Protein AF-A0A518GCN6-F1 (afdb_monomer_lite)

Sequence (122 aa):
MPQDSETGRQGLENGYNHADAIGALLRANRLSNSSNEFDWNGSRVVIKTGSSAVVTRAALERVDAVVYGEATAQGWTIYRVEPRAFDENSIQSQSSNHNENYRLVRRAQIREIGEPVVLADL

Organism: NCBI:txid2527968

Secondary structure (DSSP, 8-state):
----HHHHHHHHHHHHHHHHHHHHHTTPEEEETTTTEEEETTEEEEEEESTT----HHHHTT-SEEEEEEEETTEEEEEEE-HHHHHHTEEEE--SS-SS--EEEESS-GGGTSEEP-GGG-

Radius of gyration: 14.19 Å; chains: 1; bounding box: 43×35×28 Å

Structure (mmCIF, N/CA/C/O backbone):
data_AF-A0A518GCN6-F1
#
_entry.id   AF-A0A518GCN6-F1
#
loop_
_atom_site.group_PDB
_atom_site.id
_atom_site.type_symbol
_atom_site.label_atom_id
_atom_site.label_alt_id
_atom_site.label_comp_id
_atom_site.label_asym_id
_atom_site.label_entity_id
_atom_site.label_seq_id
_atom_site.pdbx_PDB_ins_code
_atom_site.Cartn_x
_atom_site.Cartn_y
_atom_site.Cartn_z
_atom_site.occupancy
_atom_site.B_iso_or_equiv
_atom_site.auth_seq_id
_atom_site.auth_comp_id
_atom_site.auth_asym_id
_atom_site.auth_atom_id
_atom_site.pdbx_PDB_model_num
ATOM 1 N N . MET A 1 1 ? 29.285 -0.886 -7.803 1.00 41.25 1 MET A N 1
ATOM 2 C CA . MET A 1 1 ? 29.036 0.023 -6.665 1.00 41.25 1 MET A CA 1
ATOM 3 C C . MET A 1 1 ? 28.341 -0.802 -5.598 1.00 41.25 1 MET A C 1
ATOM 5 O O . MET A 1 1 ? 27.314 -1.383 -5.936 1.00 41.25 1 MET A O 1
ATOM 9 N N . PRO A 1 2 ? 28.912 -0.975 -4.396 1.00 40.72 2 PRO A N 1
ATOM 10 C CA . PRO A 1 2 ? 28.205 -1.674 -3.338 1.00 40.72 2 PRO A CA 1
ATOM 11 C C . PRO A 1 2 ? 27.040 -0.771 -2.931 1.00 40.72 2 PRO A C 1
ATOM 13 O O . PRO A 1 2 ? 27.249 0.377 -2.559 1.00 40.72 2 PRO A O 1
ATOM 16 N N . GLN A 1 3 ? 25.804 -1.240 -3.102 1.00 48.47 3 GLN A N 1
ATOM 17 C CA . GLN A 1 3 ? 24.694 -0.648 -2.366 1.00 48.47 3 GLN A CA 1
ATOM 18 C C . GLN A 1 3 ? 25.020 -0.904 -0.901 1.00 48.47 3 GLN A C 1
ATOM 20 O O . GLN A 1 3 ? 25.014 -2.061 -0.483 1.00 48.47 3 GLN A O 1
ATOM 25 N N . ASP A 1 4 ? 25.407 0.144 -0.174 1.00 47.06 4 ASP A N 1
ATOM 26 C CA . ASP A 1 4 ? 25.780 0.044 1.230 1.00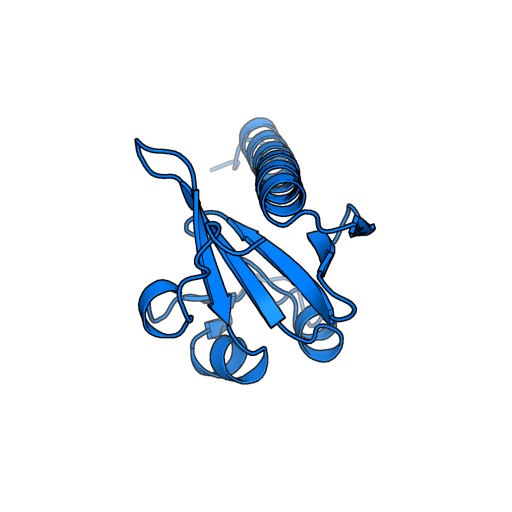 47.06 4 ASP A CA 1
ATOM 27 C C . ASP A 1 4 ? 24.690 -0.729 1.964 1.00 47.06 4 ASP A C 1
ATOM 29 O O . ASP A 1 4 ? 23.533 -0.306 2.021 1.00 47.06 4 ASP A O 1
ATOM 33 N N . SER A 1 5 ? 25.050 -1.888 2.506 1.00 49.22 5 SER A N 1
ATOM 34 C CA . SER A 1 5 ? 24.159 -2.769 3.269 1.00 49.22 5 SER A CA 1
ATOM 35 C C . SER A 1 5 ? 23.425 -2.006 4.383 1.00 49.22 5 SER A C 1
ATOM 37 O O . SER A 1 5 ? 22.302 -2.348 4.750 1.00 49.22 5 SER A O 1
ATOM 39 N N . GLU A 1 6 ? 24.045 -0.930 4.872 1.00 43.59 6 GLU A N 1
ATOM 40 C CA . GLU A 1 6 ? 23.497 0.033 5.822 1.00 43.59 6 GLU A CA 1
ATOM 41 C C . GLU A 1 6 ? 22.342 0.862 5.233 1.00 43.59 6 GLU A C 1
ATOM 43 O O . GLU A 1 6 ? 21.272 0.919 5.836 1.00 43.59 6 GLU A O 1
ATOM 48 N N . THR A 1 7 ? 22.488 1.391 4.013 1.00 59.34 7 THR A N 1
ATOM 49 C CA . THR A 1 7 ? 21.413 2.112 3.301 1.00 59.34 7 THR A CA 1
ATOM 50 C C . THR A 1 7 ? 20.242 1.197 2.933 1.00 59.34 7 THR A C 1
ATOM 52 O O . THR A 1 7 ? 19.083 1.608 3.005 1.00 59.34 7 THR A O 1
ATOM 55 N N . GLY A 1 8 ? 20.523 -0.070 2.607 1.00 59.94 8 GLY A N 1
ATOM 56 C CA . GLY A 1 8 ? 19.497 -1.079 2.333 1.00 59.94 8 GLY A CA 1
ATOM 57 C C . GLY A 1 8 ? 18.687 -1.458 3.575 1.00 59.94 8 GLY A C 1
ATOM 58 O O . GLY A 1 8 ? 17.456 -1.473 3.529 1.00 59.94 8 GLY A O 1
ATOM 59 N N . ARG A 1 9 ? 19.364 -1.722 4.702 1.00 65.69 9 ARG A N 1
ATOM 60 C CA . ARG A 1 9 ? 18.710 -2.044 5.981 1.00 65.69 9 ARG A CA 1
ATOM 61 C C . ARG A 1 9 ? 17.903 -0.864 6.516 1.00 65.69 9 ARG A C 1
ATOM 63 O O . ARG A 1 9 ? 16.754 -1.047 6.901 1.00 65.69 9 ARG A O 1
ATOM 70 N N . GLN A 1 10 ? 18.471 0.337 6.476 1.00 66.44 10 GLN A N 1
ATOM 71 C CA . GLN A 1 10 ? 17.793 1.542 6.944 1.00 66.44 10 GLN A CA 1
ATOM 72 C C . GLN A 1 10 ? 16.583 1.889 6.064 1.00 66.44 10 GLN A C 1
ATOM 74 O O . GLN A 1 10 ? 15.540 2.286 6.574 1.00 66.44 10 GLN A O 1
ATOM 79 N N . GLY A 1 11 ? 16.668 1.659 4.749 1.00 67.75 11 GLY A N 1
ATOM 80 C CA . GLY A 1 11 ? 15.521 1.777 3.846 1.00 67.75 11 GLY A CA 1
ATOM 81 C C . GLY A 1 11 ? 14.389 0.794 4.172 1.00 67.75 11 GLY A C 1
ATOM 82 O O . GLY A 1 11 ? 13.219 1.173 4.126 1.00 67.75 11 GLY A O 1
ATOM 83 N N . LEU A 1 12 ? 14.726 -0.445 4.544 1.00 68.38 12 LEU A N 1
ATOM 84 C CA . LEU A 1 12 ? 13.751 -1.454 4.975 1.00 68.38 12 LEU A CA 1
ATOM 85 C C . LEU A 1 12 ? 13.100 -1.090 6.316 1.00 68.38 12 LEU A C 1
ATOM 87 O O . LEU A 1 12 ? 11.876 -1.108 6.415 1.00 68.38 12 LEU A O 1
ATOM 91 N N . GLU A 1 13 ? 13.898 -0.714 7.317 1.00 71.94 13 GLU A N 1
ATOM 92 C CA . GLU A 1 13 ? 13.403 -0.281 8.632 1.00 71.94 13 GLU A CA 1
ATOM 93 C C . GLU A 1 13 ? 12.488 0.943 8.511 1.00 71.94 13 GLU A C 1
ATOM 95 O O . GLU A 1 13 ? 11.393 0.955 9.073 1.00 71.94 13 GLU A O 1
ATOM 100 N N . ASN A 1 14 ? 12.869 1.930 7.696 1.00 75.38 14 ASN A N 1
ATOM 101 C CA . ASN A 1 14 ? 12.021 3.086 7.411 1.00 75.38 14 ASN A CA 1
ATOM 102 C C . ASN A 1 14 ? 10.707 2.673 6.733 1.00 75.38 14 ASN A C 1
ATOM 104 O O . ASN A 1 14 ? 9.649 3.190 7.079 1.00 75.38 14 ASN A O 1
ATOM 108 N N . GLY A 1 15 ? 10.746 1.709 5.808 1.00 76.56 15 GLY A N 1
ATOM 109 C CA . GLY A 1 15 ? 9.543 1.171 5.170 1.00 76.56 15 GLY A CA 1
ATOM 110 C C . GLY A 1 15 ? 8.583 0.489 6.150 1.00 76.56 15 GLY A C 1
ATOM 111 O O . GLY A 1 15 ? 7.368 0.618 5.999 1.00 76.56 15 GLY A O 1
ATOM 112 N N . TYR A 1 16 ? 9.105 -0.207 7.164 1.00 82.31 16 TYR A N 1
ATOM 113 C CA . TYR A 1 16 ? 8.291 -0.809 8.223 1.00 82.31 16 TYR A CA 1
ATOM 114 C C . TYR A 1 16 ? 7.702 0.246 9.156 1.00 82.31 16 TYR A C 1
ATOM 116 O O . TYR A 1 16 ? 6.487 0.270 9.343 1.00 82.31 16 TYR A O 1
ATOM 124 N N . ASN A 1 17 ? 8.531 1.167 9.647 1.00 85.38 17 ASN A N 1
ATOM 125 C CA . ASN A 1 17 ? 8.100 2.234 10.549 1.00 85.38 17 ASN A CA 1
ATOM 126 C C . ASN A 1 17 ? 7.033 3.132 9.908 1.00 85.38 17 ASN A C 1
ATOM 128 O O . ASN A 1 17 ? 6.060 3.514 10.555 1.00 85.38 17 ASN A O 1
ATOM 132 N N . HIS A 1 18 ? 7.180 3.454 8.620 1.00 87.19 18 HIS A N 1
ATOM 133 C CA . HIS A 1 18 ? 6.178 4.239 7.905 1.00 87.19 18 HIS A CA 1
ATOM 134 C C . HIS A 1 18 ? 4.874 3.465 7.691 1.00 87.19 18 HIS A C 1
ATOM 136 O O . HIS A 1 18 ? 3.797 4.045 7.817 1.00 87.19 18 HIS A O 1
ATOM 142 N N . ALA A 1 19 ? 4.950 2.162 7.399 1.00 87.69 19 ALA A N 1
ATOM 143 C CA . ALA A 1 19 ? 3.758 1.328 7.298 1.00 87.69 19 ALA A CA 1
ATOM 144 C C . ALA A 1 19 ? 3.002 1.261 8.633 1.00 87.69 19 ALA A C 1
ATOM 146 O O . ALA A 1 19 ? 1.779 1.363 8.628 1.00 87.69 19 ALA A O 1
ATOM 147 N N . ASP A 1 20 ? 3.712 1.168 9.762 1.00 89.69 20 ASP A N 1
ATOM 148 C CA . ASP A 1 20 ? 3.103 1.224 11.096 1.00 89.69 20 ASP A CA 1
ATOM 149 C C . ASP A 1 20 ? 2.470 2.582 11.399 1.00 89.69 20 ASP A C 1
ATOM 151 O O . ASP A 1 20 ? 1.349 2.630 11.902 1.00 89.69 20 ASP A O 1
ATOM 155 N N . ALA A 1 21 ? 3.131 3.687 11.043 1.00 90.44 21 ALA A N 1
ATOM 156 C CA . ALA A 1 21 ? 2.561 5.022 11.213 1.00 90.44 21 ALA A CA 1
ATOM 157 C C . ALA A 1 21 ? 1.241 5.183 10.438 1.00 90.44 21 ALA A C 1
ATOM 159 O O . ALA A 1 21 ? 0.265 5.704 10.975 1.00 90.44 21 ALA A O 1
ATOM 160 N N . ILE A 1 22 ? 1.182 4.694 9.197 1.00 89.88 22 ILE A N 1
ATOM 161 C CA . ILE A 1 22 ? -0.042 4.718 8.384 1.00 89.88 22 ILE A CA 1
ATOM 162 C C . ILE A 1 22 ? -1.089 3.749 8.939 1.00 89.88 22 ILE A C 1
ATOM 164 O O . ILE A 1 22 ? -2.260 4.109 9.023 1.00 89.88 22 ILE A O 1
ATOM 168 N N . GLY A 1 23 ? -0.688 2.546 9.356 1.00 90.88 23 GLY A N 1
ATOM 169 C CA . GLY A 1 23 ? -1.584 1.585 9.999 1.00 90.88 23 GLY A CA 1
ATOM 170 C C . GLY A 1 23 ? -2.249 2.176 11.242 1.00 90.88 23 GLY A C 1
ATOM 171 O O . GLY A 1 23 ? -3.463 2.076 11.393 1.00 90.88 23 GLY A O 1
ATOM 172 N N . ALA A 1 24 ? -1.484 2.893 12.070 1.00 91.81 24 ALA A N 1
ATOM 173 C CA . ALA A 1 24 ? -2.002 3.605 13.234 1.00 91.81 24 ALA A CA 1
ATOM 174 C C . ALA A 1 24 ? -2.995 4.717 12.851 1.00 91.81 24 ALA A C 1
ATOM 176 O O . ALA A 1 24 ? -4.052 4.819 13.473 1.00 91.81 24 ALA A O 1
ATOM 177 N N . LEU A 1 25 ? -2.703 5.507 11.808 1.00 91.31 25 LEU A N 1
ATOM 178 C CA . LEU A 1 25 ? -3.634 6.523 11.290 1.00 91.31 25 LEU A CA 1
ATOM 179 C C . LEU A 1 25 ? -4.957 5.912 10.815 1.00 91.31 25 LEU A C 1
ATOM 181 O O . LEU A 1 25 ? -6.015 6.498 11.024 1.00 91.31 25 LEU A O 1
ATOM 185 N N . LEU A 1 26 ? -4.897 4.727 10.207 1.00 90.62 26 LEU A N 1
ATOM 186 C CA . LEU A 1 26 ? -6.065 3.997 9.719 1.00 90.62 26 LEU A CA 1
ATOM 187 C C . LEU A 1 26 ? -6.787 3.187 10.806 1.00 90.62 26 LEU A C 1
ATOM 189 O O . LEU A 1 26 ? -7.805 2.563 10.508 1.00 90.62 26 LEU A O 1
ATOM 193 N N . ARG A 1 27 ? -6.260 3.160 12.041 1.00 93.12 27 ARG A N 1
ATOM 194 C CA . ARG A 1 27 ? -6.677 2.239 13.118 1.00 93.12 27 ARG A CA 1
ATOM 195 C C . ARG A 1 27 ? -6.678 0.770 12.665 1.00 93.12 27 ARG A C 1
ATOM 197 O O . ARG A 1 27 ? -7.507 -0.027 13.095 1.00 93.12 27 ARG A O 1
ATOM 204 N N . ALA A 1 28 ? -5.750 0.424 11.778 1.00 93.00 28 ALA A N 1
ATOM 205 C CA . ALA A 1 28 ? -5.603 -0.905 11.211 1.00 93.00 28 ALA A CA 1
ATOM 206 C C . ALA A 1 28 ? -4.720 -1.792 12.103 1.00 93.00 28 ALA A C 1
ATOM 208 O O . ALA A 1 28 ? -3.724 -1.340 12.673 1.00 93.00 28 ALA A O 1
ATOM 209 N N . ASN A 1 29 ? -5.050 -3.079 12.190 1.00 93.81 29 ASN A N 1
ATOM 210 C CA . ASN A 1 29 ? -4.315 -4.043 13.007 1.00 93.81 29 ASN A CA 1
ATOM 211 C C . ASN A 1 29 ? -3.236 -4.737 12.174 1.00 93.81 29 ASN A C 1
ATOM 213 O O . ASN A 1 29 ? -3.537 -5.320 11.136 1.00 93.81 29 ASN A O 1
ATOM 217 N N . ARG A 1 30 ? -1.974 -4.723 12.617 1.00 93.19 30 ARG A N 1
ATOM 218 C CA . ARG A 1 30 ? -0.878 -5.405 11.904 1.00 93.19 30 ARG A CA 1
ATOM 219 C C . ARG A 1 30 ? -1.111 -6.920 11.887 1.00 93.19 30 ARG A C 1
ATOM 221 O O . ARG A 1 30 ? -1.257 -7.539 12.937 1.00 93.19 30 ARG A O 1
ATOM 228 N N . LEU A 1 31 ? -1.078 -7.519 10.699 1.00 91.81 31 LEU A N 1
ATOM 229 C CA . LEU A 1 31 ? -1.158 -8.970 10.495 1.00 91.81 31 LEU A CA 1
ATOM 230 C C . LEU A 1 31 ? 0.219 -9.595 10.256 1.00 91.81 31 LEU A C 1
ATOM 232 O O . LEU A 1 31 ? 0.475 -10.717 10.683 1.00 91.81 31 LEU A O 1
ATOM 236 N N . SER A 1 32 ? 1.112 -8.885 9.558 1.00 86.81 32 SER A N 1
ATOM 237 C CA . SER A 1 32 ? 2.446 -9.393 9.227 1.00 86.81 32 SER A CA 1
ATOM 238 C C . SER A 1 32 ? 3.476 -8.278 9.114 1.00 86.81 32 SER A C 1
ATOM 240 O O . SER A 1 32 ? 3.311 -7.321 8.349 1.00 86.81 32 SER A O 1
ATOM 242 N N . ASN A 1 33 ? 4.589 -8.440 9.834 1.00 78.12 33 ASN A N 1
ATOM 243 C CA . ASN A 1 33 ? 5.701 -7.499 9.784 1.00 78.12 33 ASN A CA 1
ATOM 244 C C . ASN A 1 33 ? 6.462 -7.563 8.457 1.00 78.12 33 ASN A C 1
ATOM 246 O O . ASN A 1 33 ? 6.740 -6.528 7.864 1.00 78.12 33 ASN A O 1
ATOM 250 N N . SER A 1 34 ? 6.729 -8.767 7.951 1.00 77.88 34 SER A N 1
ATOM 251 C CA . SER A 1 34 ? 7.565 -8.974 6.762 1.00 77.88 34 SER A CA 1
ATOM 252 C C . SER A 1 34 ? 6.912 -8.512 5.459 1.00 77.88 34 SER A C 1
ATOM 254 O O . SER A 1 34 ? 7.611 -8.125 4.525 1.00 77.88 34 SER A O 1
ATOM 256 N N . SER A 1 35 ? 5.580 -8.538 5.377 1.00 77.69 35 SER A N 1
ATOM 257 C CA . SER A 1 35 ? 4.850 -8.145 4.167 1.00 77.69 35 SER A CA 1
ATOM 258 C C . SER A 1 35 ? 4.177 -6.775 4.252 1.00 77.69 35 SER A C 1
ATOM 260 O O . SER A 1 35 ? 3.791 -6.252 3.205 1.00 77.69 35 SER A O 1
ATOM 262 N N . ASN A 1 36 ? 4.126 -6.155 5.440 1.00 88.19 36 ASN A N 1
ATOM 263 C CA . ASN A 1 36 ? 3.321 -4.963 5.755 1.00 88.19 36 ASN A CA 1
ATOM 264 C C . ASN A 1 36 ? 1.825 -5.186 5.539 1.00 88.19 36 ASN A C 1
ATOM 266 O O . ASN A 1 36 ? 1.149 -4.324 4.980 1.00 88.19 36 ASN A O 1
ATOM 270 N N . GLU A 1 37 ? 1.317 -6.350 5.937 1.00 92.44 37 GLU A N 1
ATOM 271 C CA . GLU A 1 37 ? -0.119 -6.618 5.889 1.00 92.44 37 GLU A CA 1
ATOM 272 C C . GLU A 1 37 ? -0.810 -6.181 7.169 1.00 92.44 37 GLU A C 1
ATOM 274 O O . GLU A 1 37 ? -0.291 -6.386 8.270 1.00 92.44 37 GLU A O 1
ATOM 279 N N . PHE A 1 38 ? -1.997 -5.615 6.995 1.00 95.06 38 PHE A N 1
ATOM 280 C CA . PHE A 1 38 ? -2.858 -5.104 8.046 1.00 95.06 38 PHE A CA 1
ATOM 281 C C . PHE A 1 38 ? -4.302 -5.539 7.791 1.00 95.06 38 PHE A C 1
ATOM 283 O O . PHE A 1 38 ? -4.701 -5.743 6.647 1.00 95.06 38 PHE A O 1
ATOM 290 N N . ASP A 1 39 ? -5.079 -5.665 8.856 1.00 95.56 39 ASP A N 1
ATOM 291 C CA . ASP A 1 39 ? -6.534 -5.699 8.813 1.00 95.56 39 ASP A CA 1
ATOM 292 C C . ASP A 1 39 ? -7.048 -4.272 8.993 1.00 95.56 39 ASP A C 1
ATOM 294 O O . ASP A 1 39 ? -6.773 -3.630 10.009 1.00 95.56 39 ASP A O 1
ATOM 298 N N . TRP A 1 40 ? -7.756 -3.764 7.992 1.00 93.88 40 TRP A N 1
ATOM 299 C CA . TRP A 1 40 ? -8.385 -2.453 8.018 1.00 93.88 40 TRP A CA 1
ATOM 300 C C . TRP A 1 40 ? -9.875 -2.624 7.740 1.00 93.88 40 TRP A C 1
ATOM 302 O O . TRP A 1 40 ? -10.273 -2.946 6.621 1.00 93.88 40 TRP A O 1
ATOM 312 N N . ASN A 1 41 ? -10.700 -2.439 8.775 1.00 90.31 41 ASN A N 1
ATOM 313 C CA . ASN A 1 41 ? -12.156 -2.609 8.713 1.00 90.31 41 ASN A CA 1
ATOM 314 C C . ASN A 1 41 ? -12.587 -3.980 8.151 1.00 90.31 41 ASN A C 1
ATOM 316 O O . ASN A 1 41 ? -13.506 -4.064 7.337 1.00 90.31 41 ASN A O 1
ATOM 320 N N . GLY A 1 42 ? -11.903 -5.058 8.556 1.00 91.50 42 GLY A N 1
ATOM 321 C CA . GLY A 1 42 ? -12.178 -6.421 8.086 1.00 91.50 42 GLY A CA 1
ATOM 322 C C . GLY A 1 42 ? -11.681 -6.729 6.669 1.00 91.50 42 GLY A C 1
ATOM 323 O O . GLY A 1 42 ? -11.943 -7.818 6.164 1.00 91.50 42 GLY A O 1
ATOM 324 N N . SER A 1 43 ? -10.985 -5.787 6.022 1.00 92.88 43 SER A N 1
ATOM 325 C CA . SER A 1 43 ? -10.284 -6.004 4.754 1.00 92.88 43 SER A CA 1
ATOM 326 C C . SER A 1 43 ? -8.795 -6.192 5.008 1.00 92.88 43 SER A C 1
ATOM 328 O O . SER A 1 43 ? -8.161 -5.384 5.696 1.00 92.88 43 SER A O 1
ATOM 330 N N . ARG A 1 44 ? -8.197 -7.217 4.406 1.00 95.50 44 ARG A N 1
ATOM 331 C CA . ARG A 1 44 ? -6.750 -7.404 4.446 1.00 95.50 44 ARG A CA 1
ATOM 332 C C . ARG A 1 44 ? -6.103 -6.468 3.434 1.00 95.50 44 ARG A C 1
ATOM 334 O O . ARG A 1 44 ? -6.345 -6.569 2.237 1.00 95.50 44 ARG A O 1
ATOM 341 N N . VAL A 1 45 ? -5.217 -5.598 3.891 1.00 93.94 45 VAL A N 1
ATOM 342 C CA . VAL A 1 45 ? -4.513 -4.639 3.037 1.00 93.94 45 VAL A CA 1
ATOM 343 C C . VAL A 1 45 ? -3.012 -4.761 3.188 1.00 93.94 45 VAL A C 1
ATOM 345 O O . VAL A 1 45 ? -2.515 -5.183 4.229 1.00 93.94 45 VAL A O 1
ATOM 348 N N . VAL A 1 46 ? -2.276 -4.353 2.158 1.00 92.12 46 VAL A N 1
ATOM 349 C CA . VAL A 1 46 ? -0.829 -4.157 2.262 1.00 92.12 46 VAL A CA 1
ATOM 350 C C . VAL A 1 46 ? -0.491 -2.673 2.220 1.00 92.12 46 VAL A C 1
ATOM 352 O O . VAL A 1 46 ? -0.902 -1.972 1.300 1.00 92.12 46 VAL A O 1
ATOM 355 N N . ILE A 1 47 ? 0.281 -2.196 3.198 1.00 90.31 47 ILE A N 1
ATOM 356 C CA . ILE A 1 47 ? 0.687 -0.789 3.289 1.00 90.31 47 ILE A CA 1
ATOM 357 C C . ILE A 1 47 ? 2.096 -0.609 2.714 1.00 90.31 47 ILE A C 1
ATOM 359 O O . ILE A 1 47 ? 3.058 -1.271 3.128 1.00 90.31 47 ILE A O 1
ATOM 363 N N . LYS A 1 48 ? 2.235 0.307 1.752 1.00 86.38 48 LYS A N 1
ATOM 364 C CA . LYS A 1 48 ? 3.507 0.657 1.104 1.00 86.38 48 LYS A CA 1
ATOM 365 C C . LYS A 1 48 ? 3.736 2.164 1.091 1.00 86.38 48 LYS A C 1
ATOM 367 O O . LYS A 1 48 ? 2.797 2.950 1.063 1.00 86.38 48 LYS A O 1
ATOM 372 N N . THR A 1 49 ? 5.005 2.563 1.055 1.00 79.56 49 THR A N 1
ATOM 373 C CA . THR A 1 49 ? 5.420 3.973 1.055 1.00 79.56 49 THR A CA 1
ATOM 374 C C . THR A 1 49 ? 6.585 4.218 0.109 1.00 79.56 49 THR A C 1
ATOM 376 O O . THR A 1 49 ? 7.380 3.314 -0.147 1.00 79.56 49 THR A O 1
ATOM 379 N N . GLY A 1 50 ? 6.727 5.460 -0.354 1.00 67.00 50 GLY A N 1
ATOM 380 C CA . GLY A 1 50 ? 7.869 5.901 -1.155 1.00 67.00 50 GLY A CA 1
ATOM 381 C C . GLY A 1 50 ? 7.801 5.533 -2.642 1.00 67.00 50 GLY A C 1
ATOM 382 O O . GLY A 1 50 ? 6.839 4.948 -3.142 1.00 67.00 50 GLY A O 1
ATOM 383 N N . SER A 1 51 ? 8.852 5.901 -3.375 1.00 51.81 51 SER A N 1
ATOM 384 C CA . SER A 1 51 ? 8.938 5.773 -4.840 1.00 51.81 51 SER A CA 1
ATOM 385 C C . SER A 1 51 ? 9.007 4.327 -5.350 1.00 51.81 51 SER A C 1
ATOM 387 O O . SER A 1 51 ? 8.751 4.087 -6.528 1.00 51.81 51 SER A O 1
ATOM 389 N N . SER A 1 52 ? 9.308 3.363 -4.475 1.00 51.16 52 SER A N 1
ATOM 390 C CA . SER A 1 52 ? 9.505 1.942 -4.794 1.00 51.16 52 SER A CA 1
ATOM 391 C C . SER A 1 52 ? 8.586 1.034 -3.971 1.00 51.16 52 SER A C 1
ATOM 393 O O . SER A 1 52 ? 9.025 0.078 -3.338 1.00 51.16 52 SER A O 1
ATOM 395 N N . ALA A 1 53 ? 7.286 1.339 -3.964 1.00 62.94 53 ALA A N 1
ATOM 396 C CA . ALA A 1 53 ? 6.265 0.487 -3.359 1.00 62.94 53 ALA A CA 1
ATOM 397 C C . ALA A 1 53 ? 6.235 -0.900 -4.037 1.00 62.94 53 ALA A C 1
ATOM 399 O O . ALA A 1 53 ? 5.501 -1.118 -4.993 1.00 62.94 53 ALA A O 1
ATOM 400 N N . VAL A 1 54 ? 7.053 -1.835 -3.551 1.00 71.12 54 VAL A N 1
ATOM 401 C CA . VAL A 1 54 ? 7.112 -3.203 -4.068 1.00 71.12 54 VAL A CA 1
ATOM 402 C C . VAL A 1 54 ? 6.070 -4.063 -3.366 1.00 71.12 54 VAL A C 1
ATOM 404 O O . VAL A 1 54 ? 6.108 -4.231 -2.144 1.00 71.12 54 VAL A O 1
ATOM 407 N N . VAL A 1 55 ? 5.186 -4.661 -4.158 1.00 77.50 55 VAL A N 1
ATOM 408 C CA . VAL A 1 55 ? 4.244 -5.701 -3.735 1.00 77.50 55 VAL A CA 1
ATOM 409 C C . VAL A 1 55 ? 4.528 -6.949 -4.566 1.00 77.50 55 VAL A C 1
ATOM 411 O O . VAL A 1 55 ? 4.666 -6.858 -5.784 1.00 77.50 55 VAL A O 1
ATOM 414 N N . THR A 1 56 ? 4.659 -8.105 -3.915 1.00 76.56 56 THR A N 1
ATOM 415 C CA . THR A 1 56 ? 4.815 -9.383 -4.622 1.00 76.56 56 THR A CA 1
ATOM 416 C C . THR A 1 56 ? 3.462 -9.855 -5.146 1.00 76.56 56 THR A C 1
ATOM 418 O O . THR A 1 56 ? 2.429 -9.569 -4.545 1.00 76.56 56 THR A O 1
ATOM 421 N N . ARG A 1 57 ? 3.447 -10.642 -6.225 1.00 78.00 57 ARG A N 1
ATOM 422 C CA . ARG A 1 57 ? 2.201 -11.195 -6.782 1.00 78.00 57 ARG A CA 1
ATOM 423 C C . ARG A 1 57 ? 1.417 -12.026 -5.761 1.00 78.00 57 ARG A C 1
ATOM 425 O O . ARG A 1 57 ? 0.222 -11.832 -5.606 1.00 78.00 57 ARG A O 1
ATOM 432 N N . ALA A 1 58 ? 2.114 -12.847 -4.977 1.00 81.69 58 ALA A N 1
ATOM 433 C CA . ALA A 1 58 ? 1.503 -13.627 -3.902 1.00 81.69 58 ALA A CA 1
ATOM 434 C C . ALA A 1 58 ? 0.901 -12.762 -2.779 1.00 81.69 58 ALA A C 1
ATOM 436 O O . ALA A 1 58 ? -0.003 -13.214 -2.082 1.00 81.69 58 ALA A O 1
ATOM 437 N N . ALA A 1 59 ? 1.424 -11.551 -2.544 1.00 83.75 59 ALA A N 1
ATOM 438 C CA . ALA A 1 59 ? 0.788 -10.590 -1.646 1.00 83.75 59 ALA A CA 1
ATOM 439 C C . ALA A 1 59 ? -0.437 -9.959 -2.314 1.00 83.75 59 ALA A C 1
ATOM 441 O O . ALA A 1 59 ? -1.482 -9.855 -1.690 1.00 83.75 59 ALA A O 1
ATOM 442 N N . LEU A 1 60 ? -0.327 -9.605 -3.592 1.00 85.56 60 LEU A N 1
ATOM 443 C CA . LEU A 1 60 ? -1.408 -8.995 -4.358 1.00 85.56 60 LEU A CA 1
ATOM 444 C C . LEU A 1 60 ? -2.642 -9.907 -4.476 1.00 85.56 60 LEU A C 1
ATOM 446 O O . LEU A 1 60 ? -3.761 -9.430 -4.364 1.00 85.56 60 LEU A O 1
ATOM 450 N N . GLU A 1 61 ? -2.441 -11.217 -4.628 1.00 87.06 61 GLU A N 1
ATOM 451 C CA . GLU A 1 61 ? -3.516 -12.218 -4.735 1.00 87.06 61 GLU A CA 1
ATOM 452 C C . GLU A 1 61 ? -4.259 -12.488 -3.413 1.00 87.06 61 GLU A C 1
ATOM 454 O O . GLU A 1 61 ? -5.347 -13.059 -3.435 1.00 87.06 61 GLU A O 1
ATOM 459 N N . ARG A 1 62 ? -3.690 -12.103 -2.260 1.00 88.44 62 ARG A N 1
ATOM 460 C CA . ARG A 1 62 ? -4.273 -12.378 -0.930 1.00 88.44 62 ARG A CA 1
ATOM 461 C C . ARG A 1 62 ? -4.811 -11.151 -0.202 1.00 88.44 62 ARG A C 1
ATOM 463 O O . ARG A 1 62 ? -5.338 -11.312 0.896 1.00 88.44 62 ARG A O 1
ATOM 470 N N . VAL A 1 63 ? -4.587 -9.952 -0.734 1.00 91.94 63 VAL A N 1
ATOM 471 C CA . VAL A 1 63 ? -5.036 -8.691 -0.132 1.00 91.94 63 VAL A CA 1
ATOM 472 C C . VAL A 1 63 ? -6.221 -8.151 -0.914 1.00 91.94 63 VAL A C 1
ATOM 474 O O . VAL A 1 63 ? -6.278 -8.283 -2.130 1.00 91.94 63 VAL A O 1
ATOM 477 N N . ASP A 1 64 ? -7.132 -7.489 -0.218 1.00 94.69 64 ASP A N 1
ATOM 478 C CA . ASP A 1 64 ? -8.289 -6.818 -0.803 1.00 94.69 64 ASP A CA 1
ATOM 479 C C . ASP A 1 64 ? -7.918 -5.442 -1.372 1.00 94.69 64 ASP A C 1
ATOM 481 O O . ASP A 1 64 ? -8.611 -4.913 -2.238 1.00 94.69 64 ASP A O 1
ATOM 485 N N . ALA A 1 65 ? -6.827 -4.835 -0.885 1.00 91.75 65 ALA A N 1
ATOM 486 C CA . ALA A 1 65 ? -6.316 -3.566 -1.395 1.00 91.75 65 ALA A CA 1
ATOM 487 C C . ALA A 1 65 ? -4.821 -3.357 -1.123 1.00 91.75 65 ALA A C 1
ATOM 489 O O . ALA A 1 65 ? -4.245 -3.853 -0.149 1.00 91.75 65 ALA A O 1
ATOM 490 N N . VAL A 1 66 ? -4.210 -2.528 -1.966 1.00 90.19 66 VAL A N 1
ATOM 491 C CA . VAL A 1 66 ? -2.920 -1.896 -1.702 1.00 90.19 66 VAL A CA 1
ATOM 492 C C . VAL A 1 66 ? -3.182 -0.493 -1.175 1.00 90.19 66 VAL A C 1
ATOM 494 O O . VAL A 1 66 ? -3.816 0.330 -1.833 1.00 90.19 66 VAL A O 1
ATOM 497 N N . VAL A 1 67 ? -2.674 -0.211 0.016 1.00 90.31 67 VAL A N 1
ATOM 498 C CA . VAL A 1 67 ? -2.691 1.119 0.615 1.00 90.31 67 VAL A CA 1
ATOM 499 C C . VAL A 1 67 ? -1.326 1.752 0.408 1.00 90.31 67 VAL A C 1
ATOM 501 O O . VAL A 1 67 ? -0.289 1.174 0.741 1.00 90.31 67 VAL A O 1
ATOM 504 N N . TYR A 1 68 ? -1.318 2.956 -0.143 1.00 86.75 68 TYR A N 1
ATOM 505 C CA . TYR A 1 68 ? -0.106 3.716 -0.380 1.00 86.75 68 TYR A CA 1
ATOM 506 C C . TYR A 1 68 ? -0.109 5.011 0.419 1.00 86.75 68 TYR A C 1
ATOM 508 O O . TYR A 1 68 ? -1.021 5.820 0.282 1.00 86.75 68 TYR A O 1
ATOM 516 N N . GLY A 1 69 ? 0.936 5.217 1.217 1.00 85.12 69 GLY A N 1
ATOM 517 C CA . GLY A 1 69 ? 1.183 6.482 1.897 1.00 85.12 69 GLY A CA 1
ATOM 518 C C . GLY A 1 69 ? 2.260 7.304 1.204 1.00 85.12 69 GLY A C 1
ATOM 519 O O . GLY A 1 69 ? 3.386 6.843 0.985 1.00 85.12 69 GLY A O 1
ATOM 520 N N . GLU A 1 70 ? 1.921 8.552 0.912 1.00 82.75 70 GLU A N 1
ATOM 521 C CA . GLU A 1 70 ? 2.841 9.597 0.486 1.00 82.75 70 GLU A CA 1
ATOM 522 C C . GLU A 1 70 ? 3.083 10.564 1.645 1.00 82.75 70 GLU A C 1
ATOM 524 O O . GLU A 1 70 ? 2.146 11.178 2.156 1.00 82.75 70 GLU A O 1
ATOM 529 N N . ALA A 1 71 ? 4.338 10.688 2.075 1.00 82.06 71 ALA A N 1
ATOM 530 C CA . ALA A 1 71 ? 4.711 11.661 3.093 1.00 82.06 71 ALA A CA 1
ATOM 531 C C . ALA A 1 71 ? 4.642 13.079 2.505 1.00 82.06 71 ALA A C 1
ATOM 533 O O . ALA A 1 71 ? 5.205 13.346 1.442 1.00 82.06 71 ALA A O 1
ATOM 534 N N . THR A 1 72 ? 3.980 13.988 3.212 1.00 82.31 72 THR A N 1
ATOM 535 C CA . THR A 1 72 ? 3.845 15.408 2.870 1.00 82.31 72 THR A CA 1
ATOM 536 C C . THR A 1 72 ? 4.302 16.276 4.041 1.00 82.31 72 THR A C 1
ATOM 538 O O . THR A 1 72 ? 4.543 15.787 5.144 1.00 82.31 72 THR A O 1
ATOM 541 N N . ALA A 1 73 ? 4.403 17.593 3.834 1.00 80.62 73 ALA A N 1
ATOM 542 C CA . ALA A 1 73 ? 4.754 18.525 4.910 1.00 80.62 73 ALA A CA 1
ATOM 543 C C . ALA A 1 73 ? 3.722 18.542 6.058 1.00 80.62 73 ALA A C 1
ATOM 545 O O . ALA A 1 73 ? 4.041 18.965 7.165 1.00 80.62 73 ALA A O 1
ATOM 546 N N . GLN A 1 74 ? 2.493 18.088 5.798 1.00 81.56 74 GLN A N 1
ATOM 547 C CA . GLN A 1 74 ? 1.376 18.065 6.741 1.00 81.56 74 GLN A CA 1
ATOM 548 C C . GLN A 1 74 ? 1.126 16.674 7.352 1.00 81.56 74 GLN A C 1
ATOM 550 O O . GLN A 1 74 ? 0.213 16.532 8.161 1.00 81.56 74 GLN A O 1
ATOM 555 N N . GLY A 1 75 ? 1.904 15.651 6.979 1.00 85.38 75 GLY A N 1
ATOM 556 C CA . GLY A 1 75 ? 1.735 14.281 7.467 1.00 85.38 75 GLY A CA 1
ATOM 557 C C . GLY A 1 75 ? 1.729 13.260 6.334 1.00 85.38 75 GLY A C 1
ATOM 558 O O . GLY A 1 75 ? 2.670 13.199 5.549 1.00 85.38 75 GLY A O 1
ATOM 559 N N . TRP A 1 76 ? 0.683 12.438 6.259 1.00 85.69 76 TRP A N 1
ATOM 560 C CA . TRP A 1 76 ? 0.541 11.400 5.238 1.00 85.69 76 TRP A CA 1
ATOM 561 C C . TRP A 1 76 ? -0.687 11.658 4.375 1.00 85.69 76 TRP A C 1
ATOM 563 O O . TRP A 1 76 ? -1.786 11.839 4.891 1.00 85.69 76 TRP A O 1
ATOM 573 N N . THR A 1 77 ? -0.508 11.616 3.057 1.00 85.75 77 THR A N 1
ATOM 574 C CA . THR A 1 77 ? -1.619 11.438 2.118 1.00 85.75 77 THR A CA 1
ATOM 575 C C . THR A 1 77 ? -1.730 9.958 1.795 1.00 85.75 77 THR A C 1
ATOM 577 O O . THR A 1 77 ? -0.740 9.335 1.410 1.00 85.75 77 THR A O 1
ATOM 580 N N . ILE A 1 78 ? -2.912 9.382 1.993 1.00 87.69 78 ILE A N 1
ATOM 581 C CA . ILE A 1 78 ? -3.136 7.943 1.865 1.00 87.69 78 ILE A CA 1
ATOM 582 C C . ILE A 1 78 ? -4.042 7.687 0.668 1.00 87.69 78 ILE A C 1
ATOM 584 O O . ILE A 1 78 ? -5.057 8.356 0.493 1.00 87.69 78 ILE A O 1
ATOM 588 N N . TYR A 1 79 ? -3.677 6.694 -0.132 1.00 85.88 79 TYR A N 1
ATOM 589 C CA . TYR A 1 79 ? -4.427 6.247 -1.295 1.00 85.88 79 TYR A CA 1
ATOM 590 C C . TYR A 1 79 ? -4.732 4.760 -1.168 1.00 85.88 79 TYR A C 1
ATOM 592 O O . TYR A 1 79 ? -3.883 3.985 -0.719 1.00 85.88 79 TYR A O 1
ATOM 600 N N . ARG A 1 80 ? -5.921 4.355 -1.604 1.00 88.81 80 ARG A N 1
ATOM 601 C CA . ARG A 1 80 ? -6.336 2.956 -1.706 1.00 88.81 80 ARG A CA 1
ATOM 602 C C . ARG A 1 80 ? -6.406 2.562 -3.176 1.00 88.81 80 ARG A C 1
ATOM 604 O O . ARG A 1 80 ? -7.019 3.262 -3.972 1.00 88.81 80 ARG A O 1
ATOM 611 N N . VAL A 1 81 ? -5.795 1.438 -3.528 1.00 86.44 81 VAL A N 1
ATOM 612 C CA . VAL A 1 81 ? -5.804 0.884 -4.886 1.00 86.44 81 VAL A CA 1
ATOM 613 C C . VAL A 1 81 ? -6.271 -0.560 -4.823 1.00 86.44 81 VAL A C 1
ATOM 615 O O . VAL A 1 81 ? -5.816 -1.327 -3.972 1.00 86.44 81 VAL A O 1
ATOM 618 N N . GLU A 1 82 ? -7.147 -0.953 -5.740 1.00 89.69 82 GLU A N 1
ATOM 619 C CA . GLU A 1 82 ? -7.493 -2.362 -5.902 1.00 89.69 82 GLU A CA 1
ATOM 620 C C . GLU A 1 82 ? -6.291 -3.177 -6.409 1.00 89.69 82 GLU A C 1
ATOM 622 O O . GLU A 1 82 ? -5.509 -2.680 -7.227 1.00 89.69 82 GLU A O 1
ATOM 627 N N . PRO A 1 83 ? -6.145 -4.451 -6.003 1.00 88.50 83 PRO A N 1
ATOM 628 C CA . PRO A 1 83 ? -5.011 -5.279 -6.404 1.00 88.50 83 PRO A CA 1
ATOM 629 C C . PRO A 1 83 ? -4.858 -5.384 -7.925 1.00 88.50 83 PRO A C 1
ATOM 631 O O . PRO A 1 83 ? -3.753 -5.279 -8.451 1.00 88.50 83 PRO A O 1
ATOM 634 N N . ARG A 1 84 ? -5.980 -5.509 -8.643 1.00 85.88 84 ARG A N 1
ATOM 635 C CA . ARG A 1 84 ? -6.004 -5.568 -10.107 1.00 85.88 84 ARG A CA 1
ATOM 636 C C . ARG A 1 84 ? -5.504 -4.273 -10.750 1.00 85.88 84 ARG A C 1
ATOM 638 O O . ARG A 1 84 ? -4.657 -4.327 -11.635 1.00 85.88 84 ARG A O 1
ATOM 645 N N . ALA A 1 85 ? -5.988 -3.120 -10.289 1.00 82.06 85 ALA A N 1
ATOM 646 C CA . ALA A 1 85 ? -5.544 -1.824 -10.797 1.00 82.06 85 ALA A CA 1
ATOM 647 C C . ALA A 1 85 ? -4.053 -1.588 -10.508 1.00 82.06 85 ALA A C 1
ATOM 649 O O . ALA A 1 85 ? -3.341 -1.021 -11.339 1.00 82.06 85 ALA A O 1
ATOM 650 N N . PHE A 1 86 ? -3.562 -2.063 -9.359 1.00 81.25 86 PHE A N 1
ATOM 651 C CA . PHE A 1 86 ? -2.140 -2.034 -9.033 1.00 81.25 86 PHE A CA 1
ATOM 652 C C . PHE A 1 86 ? -1.314 -2.917 -9.983 1.00 81.25 86 PHE A C 1
ATOM 654 O O . PHE A 1 86 ? -0.268 -2.467 -10.449 1.00 81.25 86 PHE A O 1
ATOM 661 N N . ASP A 1 87 ? -1.780 -4.132 -10.298 1.00 79.56 87 ASP A N 1
ATOM 662 C CA . ASP A 1 87 ? -1.117 -5.058 -11.233 1.00 79.56 87 ASP A CA 1
ATOM 663 C C . ASP A 1 87 ? -1.016 -4.459 -12.644 1.00 79.56 87 ASP A C 1
ATOM 665 O O . ASP A 1 87 ? 0.072 -4.343 -13.205 1.00 79.56 87 ASP A O 1
ATOM 669 N N . GLU A 1 88 ? -2.142 -3.975 -13.180 1.00 78.12 88 GLU A N 1
ATOM 670 C CA . GLU A 1 88 ? -2.245 -3.415 -14.536 1.00 78.12 88 GLU A CA 1
ATOM 671 C C . GLU A 1 88 ? -1.368 -2.161 -14.740 1.00 78.12 88 GLU A C 1
ATOM 673 O O . GLU A 1 88 ? -0.930 -1.878 -15.858 1.00 78.12 88 GLU A O 1
ATOM 678 N N . ASN A 1 89 ? -1.075 -1.420 -13.664 1.00 71.56 89 ASN A N 1
ATOM 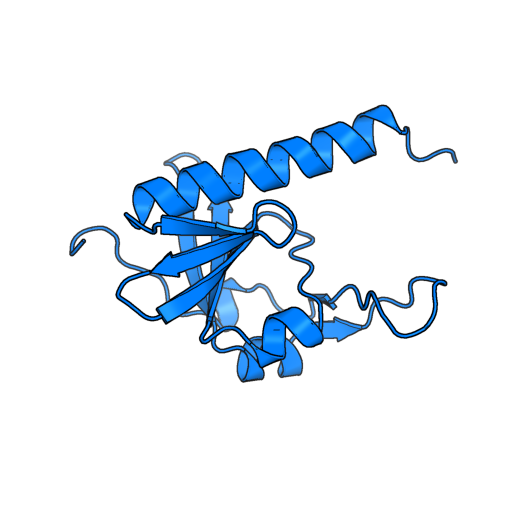679 C CA . ASN A 1 89 ? -0.295 -0.173 -13.697 1.00 71.56 89 ASN A CA 1
ATOM 680 C C . ASN A 1 89 ? 1.145 -0.317 -13.188 1.00 71.56 89 ASN A C 1
ATOM 682 O O . ASN A 1 89 ? 1.876 0.674 -13.027 1.00 71.56 89 ASN A O 1
ATOM 686 N N . SER A 1 90 ? 1.575 -1.553 -12.965 1.00 69.06 90 SER A N 1
ATOM 687 C CA . SER A 1 90 ? 2.914 -1.869 -12.508 1.00 69.06 90 SER A CA 1
ATOM 688 C C . SER A 1 90 ? 3.747 -2.508 -13.612 1.00 69.06 90 SER A C 1
ATOM 690 O O . SER A 1 90 ? 3.271 -3.341 -14.375 1.00 69.06 90 SER A O 1
ATOM 692 N N . ILE A 1 91 ? 5.028 -2.146 -13.692 1.00 60.62 91 ILE A N 1
ATOM 693 C CA . ILE A 1 91 ? 5.974 -2.825 -14.578 1.00 60.62 91 ILE A CA 1
ATOM 694 C C . ILE A 1 91 ? 6.822 -3.760 -13.729 1.00 60.62 91 ILE A C 1
ATOM 696 O O . ILE A 1 91 ? 7.381 -3.370 -12.702 1.00 60.62 91 ILE A O 1
ATOM 700 N N . GLN A 1 92 ? 6.947 -5.004 -14.175 1.00 58.22 92 GLN A N 1
ATOM 701 C CA . GLN A 1 92 ? 7.885 -5.956 -13.605 1.00 58.22 92 GLN A CA 1
ATOM 702 C C . GLN A 1 92 ? 9.317 -5.425 -13.772 1.00 58.22 92 GLN A C 1
ATOM 704 O O . GLN A 1 92 ? 9.869 -5.405 -14.871 1.00 58.22 92 GLN A O 1
ATOM 709 N N . SER A 1 93 ? 9.950 -5.005 -12.680 1.00 52.25 93 SER A N 1
ATOM 710 C CA . SER A 1 93 ? 11.389 -4.770 -12.663 1.00 52.25 93 SER A CA 1
ATOM 711 C C . SER A 1 93 ? 12.082 -6.123 -12.785 1.00 52.25 93 SER A C 1
ATOM 713 O O . SER A 1 93 ? 11.886 -7.017 -11.957 1.00 52.25 93 SER A O 1
ATOM 715 N N . GLN A 1 94 ? 12.875 -6.280 -13.847 1.00 44.75 94 GLN A N 1
ATOM 716 C CA . GLN A 1 94 ? 13.775 -7.414 -14.026 1.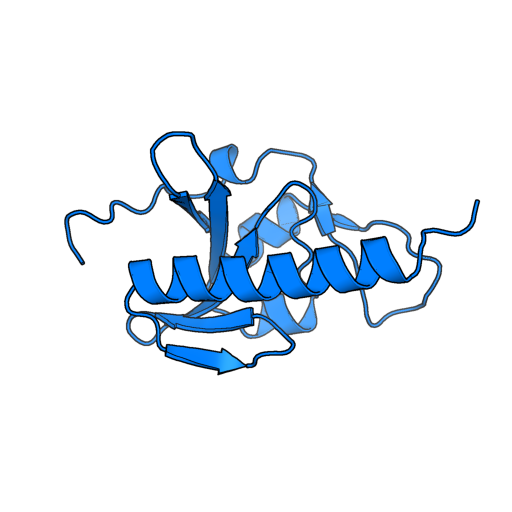00 44.75 94 GLN A CA 1
ATOM 717 C C . GLN A 1 94 ? 14.882 -7.350 -12.965 1.00 44.75 94 GLN A C 1
ATOM 719 O O . GLN A 1 94 ? 15.983 -6.866 -13.198 1.00 44.75 94 GLN A O 1
ATOM 724 N N . SER A 1 95 ? 14.563 -7.805 -11.758 1.00 43.56 95 SER A N 1
ATOM 725 C CA . SER A 1 95 ? 15.553 -8.234 -10.779 1.00 43.56 95 SER A CA 1
ATOM 726 C C . SER A 1 95 ? 16.023 -9.626 -11.196 1.00 43.56 95 SER A C 1
ATOM 728 O O . SER A 1 95 ? 15.197 -10.506 -11.422 1.00 43.56 95 SER A O 1
ATOM 730 N N . SER A 1 96 ? 17.335 -9.833 -11.279 1.00 44.06 96 SER A N 1
ATOM 731 C CA . SER A 1 96 ? 18.022 -11.055 -11.733 1.00 44.06 96 SER A CA 1
ATOM 732 C C . SER A 1 96 ? 17.744 -12.324 -10.904 1.00 44.06 96 SER A C 1
ATOM 734 O O . SER A 1 96 ? 18.372 -13.351 -11.142 1.00 44.06 96 SER A O 1
ATOM 736 N N . ASN A 1 97 ? 16.809 -12.282 -9.951 1.00 43.06 97 ASN A N 1
ATOM 737 C CA . ASN A 1 97 ? 16.416 -13.417 -9.124 1.00 43.06 97 ASN A CA 1
ATOM 738 C C . ASN A 1 97 ? 15.025 -13.915 -9.526 1.00 43.06 97 ASN A C 1
ATOM 740 O O . ASN A 1 97 ? 14.021 -13.219 -9.377 1.00 43.06 97 ASN A O 1
ATOM 744 N N . HIS A 1 98 ? 15.023 -15.134 -10.058 1.00 38.25 98 HIS A N 1
ATOM 745 C CA . HIS A 1 98 ? 13.899 -15.865 -10.623 1.00 38.25 98 HIS A CA 1
ATOM 746 C C . HIS A 1 98 ? 12.637 -15.898 -9.731 1.00 38.25 98 HIS A C 1
ATOM 748 O O . HIS A 1 98 ? 12.701 -16.107 -8.524 1.00 38.25 98 HIS A O 1
ATOM 754 N N . ASN A 1 99 ? 11.489 -15.742 -10.397 1.00 43.94 99 ASN A N 1
ATOM 755 C CA . ASN A 1 99 ? 10.144 -16.269 -10.114 1.00 43.94 99 ASN A CA 1
ATOM 756 C C . ASN A 1 99 ? 9.415 -16.053 -8.774 1.00 43.94 99 ASN A C 1
ATOM 758 O O . ASN A 1 99 ? 8.224 -16.346 -8.743 1.00 43.94 99 ASN A O 1
ATOM 762 N N . GLU A 1 100 ? 10.011 -15.492 -7.719 1.00 41.44 100 GLU A N 1
ATOM 763 C CA . GLU A 1 100 ? 9.292 -15.356 -6.428 1.00 41.44 100 GLU A CA 1
ATOM 764 C C . GLU A 1 100 ? 9.233 -13.926 -5.865 1.00 41.44 100 GLU A C 1
ATOM 766 O O . GLU A 1 100 ? 8.445 -13.639 -4.966 1.00 41.44 100 GLU A O 1
ATOM 771 N N . ASN A 1 101 ? 9.999 -12.987 -6.428 1.00 37.38 101 ASN A N 1
ATOM 772 C CA . ASN A 1 101 ? 10.144 -11.629 -5.894 1.00 37.38 101 ASN A CA 1
ATOM 773 C C . ASN A 1 101 ? 10.051 -10.561 -6.992 1.00 37.38 101 ASN A C 1
ATOM 775 O O . ASN A 1 101 ? 10.993 -9.800 -7.227 1.00 37.38 101 ASN A O 1
ATOM 779 N N . TYR A 1 102 ? 8.917 -10.501 -7.692 1.00 41.84 102 TYR A N 1
ATOM 780 C CA . TYR A 1 102 ? 8.685 -9.438 -8.669 1.00 41.84 102 TYR A CA 1
ATOM 781 C C . TYR A 1 102 ? 8.591 -8.084 -7.961 1.00 41.84 102 TYR A C 1
ATOM 783 O O . TYR A 1 102 ? 7.724 -7.855 -7.118 1.00 41.84 102 TYR A O 1
ATOM 791 N N . ARG A 1 103 ? 9.516 -7.185 -8.305 1.00 45.72 103 ARG A N 1
ATOM 792 C CA . ARG A 1 103 ? 9.468 -5.780 -7.910 1.00 45.72 103 ARG A CA 1
ATOM 793 C C . ARG A 1 103 ? 8.609 -5.037 -8.924 1.00 45.72 103 ARG A C 1
ATOM 795 O O . ARG A 1 103 ? 9.018 -4.888 -10.067 1.00 45.72 103 ARG A O 1
ATOM 802 N N . LEU A 1 104 ? 7.426 -4.595 -8.528 1.00 47.31 104 LEU A N 1
ATOM 803 C CA . LEU A 1 104 ? 6.567 -3.758 -9.357 1.00 47.31 104 LEU A CA 1
ATOM 804 C C . LEU A 1 104 ? 7.064 -2.302 -9.273 1.00 47.31 104 LEU A C 1
ATOM 806 O O . LEU A 1 104 ? 6.972 -1.664 -8.227 1.00 47.31 104 LEU A O 1
ATOM 810 N N . VAL A 1 105 ? 7.694 -1.811 -10.346 1.00 47.88 105 VAL A N 1
ATOM 811 C CA . VAL A 1 105 ? 8.195 -0.432 -10.475 1.00 47.88 105 VAL A CA 1
ATOM 812 C C . VAL A 1 105 ? 7.271 0.321 -11.435 1.00 47.88 105 VAL A C 1
ATOM 814 O O . VAL A 1 105 ? 6.961 -0.146 -12.526 1.00 47.88 105 VAL A O 1
ATOM 817 N N . ARG A 1 106 ? 6.772 1.463 -10.961 1.00 51.75 106 ARG A N 1
ATOM 818 C CA . ARG A 1 106 ? 5.642 2.241 -11.496 1.00 51.75 106 ARG A CA 1
ATOM 819 C C . ARG A 1 106 ? 5.749 2.610 -12.982 1.00 51.75 106 ARG A C 1
ATOM 821 O O . ARG A 1 106 ? 6.816 3.019 -13.432 1.00 51.75 106 ARG A O 1
ATOM 828 N N . ARG A 1 107 ? 4.605 2.635 -13.686 1.00 36.75 107 ARG A N 1
ATOM 829 C CA . ARG A 1 107 ? 4.418 3.435 -14.919 1.00 36.75 107 ARG A CA 1
ATOM 830 C C . ARG A 1 107 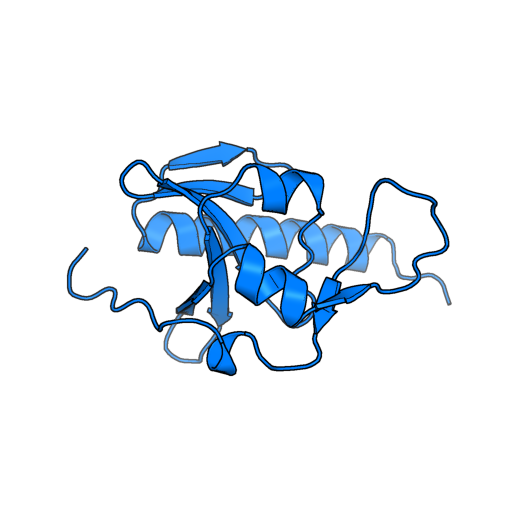? 3.680 4.762 -14.664 1.00 36.75 107 ARG A C 1
ATOM 832 O O . ARG A 1 107 ? 3.949 5.731 -15.363 1.00 36.75 107 ARG A O 1
ATOM 839 N N . ALA A 1 108 ? 2.817 4.809 -13.646 1.00 46.88 108 ALA A N 1
ATOM 840 C CA . ALA A 1 108 ? 2.010 5.960 -13.222 1.00 46.88 108 ALA A CA 1
ATOM 841 C C . ALA A 1 108 ? 2.106 6.141 -11.694 1.00 46.88 108 ALA A C 1
ATOM 843 O O . ALA A 1 108 ? 2.410 5.187 -10.966 1.00 46.88 108 ALA A O 1
ATOM 844 N N . GLN A 1 109 ? 1.921 7.358 -11.179 1.00 55.81 109 GLN A N 1
ATOM 845 C CA . GLN A 1 109 ? 1.977 7.577 -9.729 1.00 55.81 109 GLN A CA 1
ATOM 846 C C . GLN A 1 109 ? 0.743 6.940 -9.075 1.00 55.81 109 GLN A C 1
ATOM 848 O O . GLN A 1 109 ? -0.352 7.101 -9.586 1.00 55.81 109 GLN A O 1
ATOM 853 N N . ILE A 1 110 ? 0.878 6.241 -7.938 1.00 55.56 110 ILE A N 1
ATOM 854 C CA . ILE A 1 110 ? -0.267 5.571 -7.278 1.00 55.56 110 ILE A CA 1
ATOM 855 C C . ILE A 1 110 ? -1.435 6.545 -7.007 1.00 55.56 110 ILE A C 1
ATOM 857 O O . ILE A 1 110 ? -2.591 6.150 -7.088 1.00 55.56 110 ILE A O 1
ATOM 861 N N . ARG A 1 111 ? -1.147 7.837 -6.810 1.00 55.41 111 ARG A N 1
ATOM 862 C CA . ARG A 1 111 ? -2.146 8.916 -6.716 1.00 55.41 111 ARG A CA 1
ATOM 863 C C . ARG A 1 111 ? -3.075 9.069 -7.936 1.00 55.41 111 ARG A C 1
ATOM 865 O O . ARG A 1 111 ? -4.093 9.731 -7.828 1.00 55.41 111 ARG A O 1
ATOM 872 N N . GLU A 1 112 ? -2.694 8.542 -9.100 1.00 61.62 112 GLU A N 1
ATOM 873 C CA . GLU A 1 112 ? -3.435 8.658 -10.368 1.00 61.62 112 GLU A CA 1
ATOM 874 C C . GLU A 1 112 ? -4.432 7.508 -10.563 1.00 61.62 112 GLU A C 1
ATOM 876 O O . GLU A 1 112 ? -5.349 7.627 -11.369 1.00 61.62 112 GLU A O 1
ATOM 881 N N . ILE A 1 113 ? -4.259 6.407 -9.824 1.00 65.94 113 ILE A N 1
ATOM 882 C CA . ILE A 1 113 ? -5.087 5.192 -9.919 1.00 65.94 113 ILE A CA 1
ATOM 883 C C . ILE A 1 113 ? -5.758 4.821 -8.593 1.00 65.94 113 ILE A C 1
ATOM 885 O O . ILE A 1 113 ? -6.613 3.941 -8.562 1.00 65.94 113 ILE A O 1
ATOM 889 N N . GLY A 1 114 ? -5.319 5.434 -7.494 1.00 62.78 114 GLY A N 1
ATOM 890 C CA . GLY A 1 114 ? -5.831 5.194 -6.157 1.00 62.78 114 GLY A CA 1
ATOM 891 C C . GLY A 1 114 ? -6.826 6.253 -5.725 1.00 62.78 114 GLY A C 1
ATOM 892 O O . GLY A 1 114 ? -6.670 7.437 -6.021 1.00 62.78 114 GLY A O 1
ATOM 893 N N . GLU A 1 115 ? -7.819 5.824 -4.962 1.00 81.75 115 GLU A N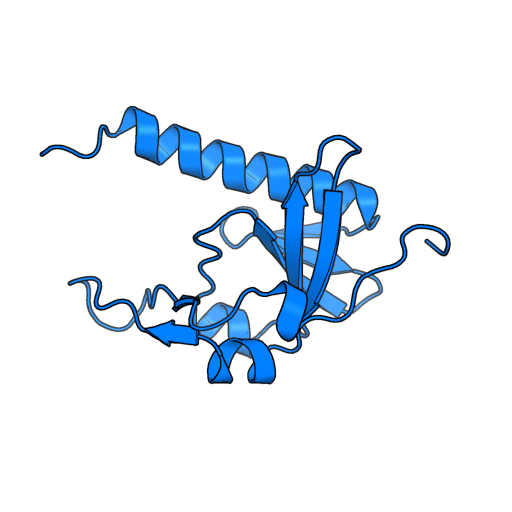 1
ATOM 894 C CA . GLU A 1 115 ? -8.783 6.715 -4.334 1.00 81.75 115 GLU A CA 1
ATOM 895 C C . GLU A 1 115 ? -8.161 7.319 -3.065 1.00 81.75 115 GLU A C 1
ATOM 897 O O . GLU A 1 115 ? -7.619 6.570 -2.240 1.00 81.75 115 GLU A O 1
ATOM 902 N N . PRO A 1 116 ? -8.190 8.653 -2.886 1.00 82.75 116 PRO A N 1
ATOM 903 C CA . PRO A 1 116 ? -7.691 9.273 -1.667 1.00 82.75 116 PRO A CA 1
ATOM 904 C C . PRO A 1 116 ? -8.550 8.850 -0.471 1.00 82.75 116 PRO A C 1
ATOM 906 O O . PRO A 1 116 ? -9.777 8.932 -0.503 1.00 82.75 116 PRO A O 1
ATOM 909 N N . VAL A 1 117 ? -7.895 8.422 0.605 1.00 83.31 117 VAL A N 1
ATOM 910 C CA . VAL A 1 117 ? -8.557 8.062 1.860 1.00 83.31 117 VAL A CA 1
ATOM 911 C C . VAL A 1 117 ? -8.730 9.323 2.698 1.00 83.31 117 VAL A C 1
ATOM 913 O O . VAL A 1 117 ? -7.752 9.939 3.128 1.00 83.31 117 VAL A O 1
ATOM 916 N N . VAL A 1 118 ? -9.981 9.705 2.950 1.00 79.31 118 VAL A N 1
ATOM 917 C CA . VAL A 1 118 ? -10.312 10.821 3.839 1.00 79.31 118 VAL A CA 1
ATOM 918 C C . VAL A 1 118 ? -10.297 10.318 5.280 1.00 79.31 118 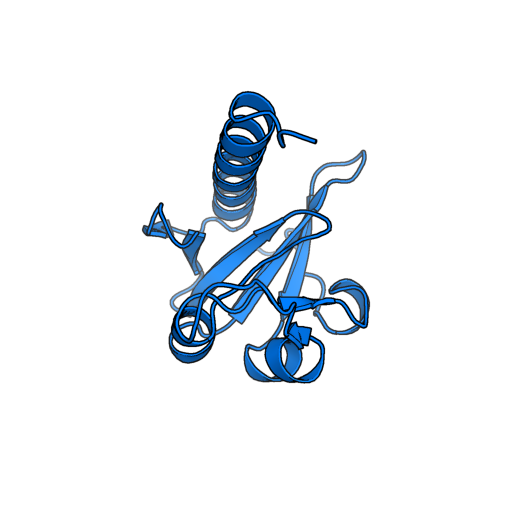VAL A C 1
ATOM 920 O O . VAL A 1 118 ? -11.177 9.585 5.712 1.00 79.31 118 VAL A O 1
ATOM 923 N N . LEU A 1 119 ? -9.272 10.717 6.035 1.00 69.50 119 LEU A N 1
ATOM 924 C CA . LEU A 1 119 ? -9.086 10.311 7.434 1.00 69.50 119 LEU A CA 1
ATOM 925 C C . LEU A 1 119 ? -10.093 10.951 8.408 1.00 69.50 119 LEU A C 1
ATOM 927 O O . LEU A 1 119 ? -10.145 10.554 9.567 1.00 69.50 119 LEU A O 1
ATOM 931 N N . ALA A 1 120 ? -10.863 11.949 7.962 1.00 60.69 120 ALA A N 1
ATOM 932 C CA . ALA A 1 120 ? -11.798 12.696 8.807 1.00 60.69 120 ALA A CA 1
ATOM 933 C C . ALA A 1 120 ? -12.992 11.858 9.307 1.00 60.69 120 ALA A C 1
ATOM 935 O O . ALA A 1 120 ? -13.638 12.265 10.269 1.00 60.69 120 ALA A O 1
ATOM 936 N N . ASP A 1 121 ? -13.238 10.694 8.698 1.00 49.59 121 ASP A N 1
ATOM 937 C CA . ASP A 1 121 ? -14.401 9.841 8.968 1.00 49.59 121 ASP A CA 1
ATOM 938 C C . ASP A 1 121 ? -14.048 8.514 9.692 1.00 49.59 121 ASP A C 1
ATOM 940 O O . ASP A 1 121 ? -14.890 7.617 9.762 1.00 49.59 121 ASP A O 1
ATOM 944 N N . LEU A 1 122 ? -12.816 8.364 10.218 1.00 57.53 122 LEU A N 1
ATOM 945 C CA . LEU A 1 122 ? -12.311 7.139 10.882 1.00 57.53 122 LEU A CA 1
ATOM 946 C C . LEU A 1 122 ? -12.427 7.104 12.418 1.00 57.53 122 LEU A C 1
ATOM 948 O O . LEU A 1 122 ? -12.158 8.108 13.124 1.00 57.53 122 LEU A O 1
#

pLDDT: mean 73.8, std 17.71, range [36.75, 95.56]

Foldseek 3Di:
DPPPVVVVVVVLVVFQVVLVVVCVLQVWAAPDSVQSWTQRVNFIEHEGEDQFRFHWPVRLVRGQWYKYWYQDPVGTWIWTAGSVLQVVQFDFDPDVDDDTGTRTHGPDDSVVHTDTDDSPVD